Protein AF-A0A645J1H8-F1 (afdb_monomer)

Structure (mmCIF, N/CA/C/O backbone):
data_AF-A0A645J1H8-F1
#
_entry.id   AF-A0A645J1H8-F1
#
loop_
_atom_site.group_PDB
_atom_site.id
_atom_site.type_symbol
_atom_site.label_atom_id
_atom_site.label_alt_id
_atom_site.label_comp_id
_atom_site.label_asym_id
_atom_site.label_entity_id
_atom_site.label_seq_id
_atom_site.pdbx_PDB_ins_code
_atom_site.Cartn_x
_atom_site.Cartn_y
_atom_site.Cartn_z
_atom_site.occupancy
_atom_site.B_iso_or_equiv
_atom_site.auth_seq_id
_atom_site.auth_comp_id
_atom_site.auth_asym_id
_atom_site.auth_atom_id
_atom_site.pdbx_PDB_model_num
ATOM 1 N N . MET A 1 1 ? -10.685 -3.107 -0.248 1.00 90.62 1 MET A N 1
ATOM 2 C CA . MET A 1 1 ? -9.682 -3.296 -1.320 1.00 90.62 1 MET A CA 1
ATOM 3 C C . MET A 1 1 ? -8.788 -2.069 -1.349 1.00 90.62 1 MET A C 1
ATOM 5 O O . MET A 1 1 ? -9.304 -0.986 -1.102 1.00 90.62 1 MET A O 1
ATOM 9 N N . LEU A 1 2 ? -7.490 -2.232 -1.597 1.00 95.25 2 LEU A N 1
ATOM 10 C CA . LEU A 1 2 ? -6.519 -1.134 -1.691 1.00 95.25 2 LEU A CA 1
ATOM 11 C C . LEU A 1 2 ? -5.961 -1.040 -3.114 1.00 95.25 2 LEU A C 1
ATOM 13 O O . LEU A 1 2 ? -5.794 -2.070 -3.764 1.00 95.25 2 LEU A O 1
ATOM 17 N N . LEU A 1 3 ? -5.661 0.173 -3.578 1.00 95.19 3 LEU A N 1
ATOM 18 C CA . LEU A 1 3 ? -5.028 0.428 -4.872 1.00 95.19 3 LEU A CA 1
ATOM 19 C C . LEU A 1 3 ? -3.661 1.073 -4.626 1.00 95.19 3 LEU A C 1
ATOM 21 O O . LEU A 1 3 ? -3.573 2.038 -3.869 1.00 95.19 3 LEU A O 1
ATOM 25 N N . THR A 1 4 ? -2.610 0.536 -5.237 1.00 94.44 4 THR A N 1
ATOM 26 C CA . THR A 1 4 ? -1.226 0.997 -5.029 1.00 94.44 4 THR A CA 1
ATOM 27 C C . THR A 1 4 ? -0.520 1.172 -6.357 1.00 94.44 4 THR A C 1
ATOM 29 O O . THR A 1 4 ? -0.735 0.363 -7.249 1.00 94.44 4 THR A O 1
ATOM 32 N N . SER A 1 5 ? 0.359 2.157 -6.487 1.00 94.38 5 SER A N 1
ATOM 33 C CA . SER A 1 5 ? 1.175 2.352 -7.688 1.00 94.38 5 SER A CA 1
ATOM 34 C C . SER A 1 5 ? 2.526 1.650 -7.556 1.00 94.38 5 SER A C 1
ATOM 36 O O . SER A 1 5 ? 3.244 1.856 -6.573 1.00 94.38 5 SER A O 1
ATOM 38 N N . TYR A 1 6 ? 2.899 0.857 -8.559 1.00 89.38 6 TYR A N 1
ATOM 39 C CA . TYR A 1 6 ? 4.218 0.237 -8.659 1.00 89.38 6 TYR A CA 1
ATOM 40 C C . TYR A 1 6 ? 5.323 1.299 -8.655 1.00 89.38 6 TYR A C 1
ATOM 42 O O . TYR A 1 6 ? 5.249 2.277 -9.392 1.00 89.38 6 TYR A O 1
ATOM 50 N N . GLY A 1 7 ? 6.342 1.114 -7.812 1.00 90.12 7 GLY A N 1
ATOM 51 C CA . GLY A 1 7 ? 7.509 2.001 -7.726 1.00 90.12 7 GLY A CA 1
ATOM 52 C C . GLY A 1 7 ? 7.260 3.385 -7.110 1.00 90.12 7 GLY A C 1
ATOM 53 O O . GLY A 1 7 ? 8.226 4.060 -6.780 1.00 90.12 7 GLY A O 1
ATOM 54 N N . GLU A 1 8 ? 6.003 3.797 -6.922 1.00 93.62 8 GLU A N 1
ATOM 55 C CA . GLU A 1 8 ? 5.642 5.104 -6.348 1.00 93.62 8 GLU A CA 1
ATOM 56 C C . GLU A 1 8 ? 5.117 4.986 -4.911 1.00 93.62 8 GLU A C 1
ATOM 58 O O . GLU A 1 8 ? 5.403 5.834 -4.071 1.00 93.62 8 GLU A O 1
ATOM 63 N N . THR A 1 9 ? 4.299 3.969 -4.611 1.00 94.44 9 THR A N 1
ATOM 64 C CA . THR A 1 9 ? 3.677 3.855 -3.286 1.00 94.44 9 THR A CA 1
ATOM 65 C C . THR A 1 9 ? 4.661 3.292 -2.267 1.00 94.44 9 THR A C 1
ATOM 67 O O . THR A 1 9 ? 5.067 2.132 -2.350 1.00 94.44 9 THR A O 1
ATOM 70 N N . GLU A 1 10 ? 4.984 4.096 -1.256 1.00 95.69 10 GLU A N 1
ATOM 71 C CA . GLU A 1 10 ? 5.796 3.663 -0.125 1.00 95.69 10 GLU A CA 1
ATOM 72 C C . GLU A 1 10 ? 5.072 2.611 0.724 1.00 95.69 10 GLU A C 1
ATOM 74 O O . GLU A 1 10 ? 3.875 2.698 1.018 1.00 95.69 10 GLU A O 1
ATOM 79 N N . LYS A 1 11 ? 5.828 1.606 1.172 1.00 93.94 11 LYS A N 1
ATOM 80 C CA . LYS A 1 11 ? 5.301 0.515 1.998 1.00 93.94 11 LYS A CA 1
ATOM 81 C C . LYS A 1 11 ? 4.706 1.022 3.314 1.00 93.94 11 LYS A C 1
ATOM 83 O O . LYS A 1 11 ? 3.691 0.493 3.761 1.00 93.94 11 LYS A O 1
ATOM 88 N N . GLU A 1 12 ? 5.337 2.011 3.939 1.00 96.88 12 GLU A N 1
ATOM 89 C CA . GLU A 1 12 ? 4.908 2.553 5.233 1.00 96.88 12 GLU A CA 1
ATOM 90 C C . GLU A 1 12 ? 3.556 3.260 5.118 1.00 96.88 12 GLU A C 1
ATOM 92 O O . GLU A 1 12 ? 2.641 2.945 5.879 1.00 96.88 12 GLU A O 1
ATOM 97 N N . ALA A 1 13 ? 3.378 4.084 4.081 1.00 95.81 13 ALA A N 1
ATOM 98 C CA . ALA A 1 13 ? 2.099 4.719 3.772 1.00 95.81 13 ALA A CA 1
ATOM 99 C C . ALA A 1 13 ? 0.977 3.685 3.544 1.00 95.81 13 ALA A C 1
ATOM 101 O O . ALA A 1 13 ? -0.140 3.836 4.049 1.00 95.81 13 ALA A O 1
ATOM 102 N N . LEU A 1 14 ? 1.269 2.581 2.843 1.00 95.94 14 LEU A N 1
ATOM 103 C CA . LEU A 1 14 ? 0.301 1.496 2.651 1.00 95.94 14 LEU A CA 1
ATOM 104 C C . LEU A 1 14 ? -0.067 0.797 3.972 1.00 95.94 14 LEU A C 1
ATOM 106 O O . LEU A 1 14 ? -1.231 0.450 4.198 1.00 95.94 14 LEU A O 1
ATOM 110 N N . MET A 1 15 ? 0.917 0.583 4.845 1.00 96.50 15 MET A N 1
ATOM 111 C CA . MET A 1 15 ? 0.715 -0.032 6.159 1.00 96.50 15 MET A CA 1
ATOM 112 C C . MET A 1 15 ? -0.124 0.852 7.082 1.00 96.50 15 MET A C 1
ATOM 114 O O . MET A 1 15 ? -0.998 0.339 7.789 1.00 96.50 15 MET A O 1
ATOM 118 N N . GLU A 1 16 ? 0.088 2.166 7.047 1.00 96.94 16 GLU A N 1
ATOM 119 C CA . GLU A 1 16 ? -0.730 3.123 7.787 1.00 96.94 16 GLU A CA 1
ATOM 120 C C . GLU A 1 16 ? -2.180 3.115 7.288 1.00 96.94 16 GLU A C 1
ATOM 122 O O . GLU A 1 16 ? -3.105 2.931 8.084 1.00 96.94 16 GLU A O 1
ATOM 127 N N . GLY A 1 17 ? -2.389 3.185 5.969 1.00 95.69 17 GLY A N 1
ATOM 128 C CA . GLY A 1 17 ? -3.723 3.091 5.371 1.00 95.69 17 GLY A CA 1
ATOM 129 C C . GLY A 1 17 ? -4.449 1.795 5.749 1.00 95.69 17 GLY A C 1
ATOM 130 O O . GLY A 1 17 ? -5.617 1.820 6.148 1.00 95.69 17 GLY A O 1
ATOM 131 N N . LYS A 1 18 ? -3.745 0.654 5.723 1.00 96.25 18 LYS A N 1
ATOM 132 C CA . LYS A 1 18 ? -4.273 -0.630 6.212 1.00 96.25 18 LYS A CA 1
ATOM 133 C C . LYS A 1 18 ? -4.685 -0.547 7.686 1.00 96.25 18 LYS A C 1
ATOM 135 O O . LYS A 1 18 ? -5.750 -1.050 8.040 1.00 96.25 18 LYS A O 1
ATOM 140 N N . SER A 1 19 ? -3.862 0.062 8.541 1.00 97.06 19 SER A N 1
ATOM 141 C CA . SER A 1 19 ? -4.140 0.210 9.977 1.00 97.06 19 SER A CA 1
ATOM 142 C C . SER A 1 19 ? -5.400 1.041 10.230 1.00 97.06 19 SER A C 1
ATOM 144 O O . SER A 1 19 ? -6.253 0.648 11.025 1.00 97.06 19 SER A O 1
ATOM 146 N N . LEU A 1 20 ? -5.576 2.146 9.502 1.00 97.25 20 LEU A N 1
ATOM 147 C CA . LEU A 1 20 ? -6.776 2.983 9.594 1.00 97.25 20 LEU A CA 1
ATOM 148 C C . LEU A 1 20 ? -8.046 2.219 9.199 1.00 97.25 20 LEU A C 1
ATOM 150 O O . LEU A 1 20 ? -9.053 2.292 9.903 1.00 97.25 20 LEU A O 1
ATOM 154 N N . LEU A 1 21 ? -7.989 1.427 8.129 1.00 96.25 21 LEU A N 1
ATOM 155 C CA . LEU A 1 21 ? -9.116 0.591 7.706 1.00 96.25 21 LEU A CA 1
ATOM 156 C C . LEU A 1 21 ? -9.396 -0.562 8.680 1.00 96.25 21 LEU A C 1
ATOM 158 O O . LEU A 1 21 ? -10.554 -0.921 8.896 1.00 96.25 21 LEU A O 1
ATOM 162 N N . ALA A 1 22 ? -8.359 -1.115 9.310 1.00 95.25 22 ALA A N 1
ATOM 163 C CA . ALA A 1 22 ? -8.518 -2.136 10.340 1.00 95.25 22 ALA A CA 1
ATOM 164 C C . ALA A 1 22 ? -9.236 -1.587 11.588 1.00 95.25 22 ALA A C 1
ATOM 166 O O . ALA A 1 22 ? -10.051 -2.295 12.177 1.00 95.25 22 ALA A O 1
ATOM 167 N N . LYS A 1 23 ? -9.006 -0.316 11.958 1.00 97.62 23 LYS A N 1
ATOM 168 C CA . LYS A 1 23 ? -9.680 0.331 13.104 1.00 97.62 23 LYS A CA 1
ATOM 169 C C . LYS A 1 23 ? -11.196 0.427 12.940 1.00 97.62 23 LYS A C 1
ATOM 171 O O . LYS A 1 23 ? -11.911 0.388 13.934 1.00 97.62 23 LYS A O 1
ATOM 176 N N . VAL A 1 24 ? -11.686 0.527 11.706 1.00 96.75 24 VAL A N 1
ATOM 177 C CA . VAL A 1 24 ? -13.129 0.543 11.404 1.00 96.75 24 VAL A CA 1
ATOM 178 C C . VAL A 1 24 ? -13.675 -0.849 11.073 1.00 96.75 24 VAL A C 1
ATOM 180 O O . VAL A 1 24 ? -14.756 -0.968 10.503 1.00 96.75 24 VAL A O 1
ATOM 183 N N . ASN A 1 25 ? -12.924 -1.904 11.412 1.00 95.06 25 ASN A N 1
ATOM 184 C CA . ASN A 1 25 ? -13.260 -3.299 11.136 1.00 95.06 25 ASN A CA 1
ATOM 185 C C . ASN A 1 25 ? -13.597 -3.551 9.653 1.00 95.06 25 ASN A C 1
ATOM 187 O O . ASN A 1 25 ? -14.511 -4.305 9.314 1.00 95.06 25 ASN A O 1
ATOM 191 N N . SER A 1 26 ? -12.883 -2.871 8.749 1.00 95.81 26 SER A N 1
ATOM 192 C CA . SER A 1 26 ? -13.084 -3.046 7.314 1.00 95.81 26 SER A CA 1
ATOM 193 C C . SER A 1 26 ? -12.602 -4.428 6.874 1.00 95.81 26 SER A C 1
ATOM 195 O O . SER A 1 26 ? -11.493 -4.849 7.209 1.00 95.81 26 SER A O 1
ATOM 197 N N . ASN A 1 27 ? -13.402 -5.115 6.059 1.00 96.00 27 ASN A N 1
ATOM 198 C CA . ASN A 1 27 ? -12.989 -6.360 5.423 1.00 96.00 27 ASN A CA 1
ATOM 199 C C . ASN A 1 27 ? -12.090 -6.067 4.205 1.00 96.00 27 ASN A C 1
ATOM 201 O O . ASN A 1 27 ? -12.564 -5.780 3.099 1.00 96.00 27 ASN A O 1
ATOM 205 N N . ILE A 1 28 ? -10.771 -6.103 4.402 1.00 95.75 28 ILE A N 1
ATOM 206 C CA . ILE A 1 28 ? -9.798 -5.830 3.339 1.00 95.75 28 ILE A CA 1
ATOM 207 C C . ILE A 1 28 ? -9.652 -7.068 2.447 1.00 95.75 28 ILE A C 1
ATOM 209 O O . ILE A 1 28 ? -8.864 -7.961 2.729 1.00 95.75 28 ILE A O 1
ATOM 213 N N . LEU A 1 29 ? -10.381 -7.076 1.330 1.00 96.00 29 LEU A N 1
ATOM 214 C CA . LEU A 1 29 ? -10.386 -8.189 0.366 1.00 96.00 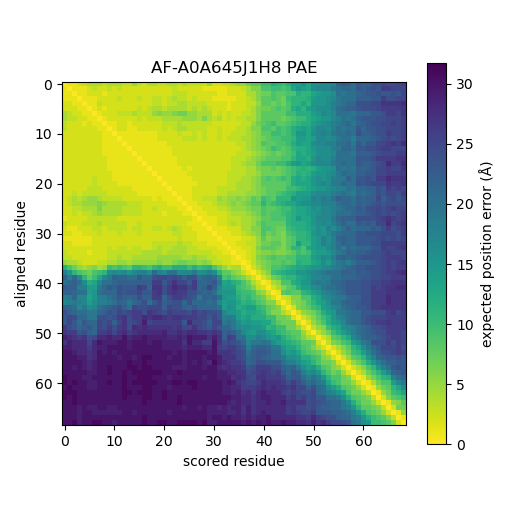29 LEU A CA 1
ATOM 215 C C . LEU A 1 29 ? -9.026 -8.471 -0.301 1.00 96.00 29 LEU A C 1
ATOM 217 O O . LEU A 1 29 ? -8.781 -9.581 -0.754 1.00 96.00 29 LEU A O 1
ATOM 221 N N . GLY A 1 30 ? -8.159 -7.463 -0.409 1.00 94.25 30 GLY A N 1
ATOM 222 C CA . GLY A 1 30 ? -6.889 -7.562 -1.126 1.00 94.25 30 GLY A CA 1
ATOM 223 C C . GLY A 1 30 ? -6.368 -6.211 -1.612 1.00 94.25 30 GLY A C 1
ATOM 224 O O . GLY A 1 30 ? -6.928 -5.155 -1.280 1.00 94.25 30 GLY A O 1
ATOM 225 N N . VAL A 1 31 ? -5.297 -6.266 -2.405 1.00 94.75 31 VAL A N 1
ATOM 226 C CA . VAL A 1 31 ? -4.583 -5.111 -2.967 1.00 94.75 31 VAL A CA 1
ATOM 227 C C . VAL A 1 31 ? -4.442 -5.282 -4.477 1.00 94.75 31 VAL A C 1
ATOM 229 O O . 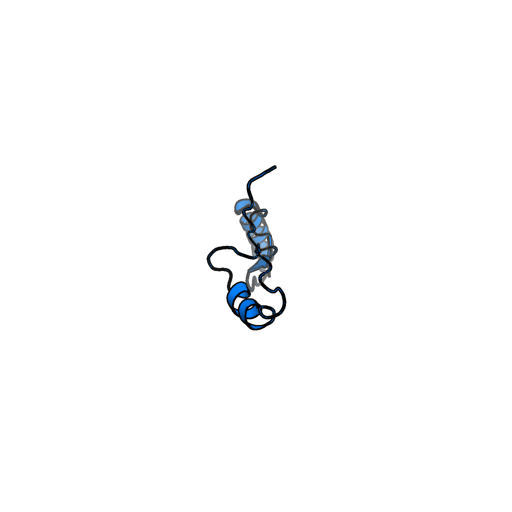VAL A 1 31 ? -4.125 -6.373 -4.945 1.00 94.75 31 VAL A O 1
ATOM 232 N N . VAL A 1 32 ? -4.648 -4.202 -5.223 1.00 94.31 32 VAL A N 1
ATOM 233 C CA . VAL A 1 32 ? -4.382 -4.121 -6.659 1.00 94.31 32 VAL A CA 1
ATOM 234 C C . VAL A 1 32 ? -3.155 -3.239 -6.874 1.00 94.31 32 VAL A C 1
ATOM 236 O O . VAL A 1 32 ? -3.158 -2.058 -6.521 1.00 94.31 32 VAL A O 1
ATOM 239 N N . LEU A 1 33 ? -2.108 -3.825 -7.458 1.00 92.81 33 LEU A N 1
ATOM 240 C CA . LEU A 1 33 ? -0.891 -3.122 -7.851 1.00 92.81 33 LEU A CA 1
ATOM 241 C C . LEU A 1 33 ? -1.055 -2.576 -9.275 1.00 92.81 33 LEU A C 1
ATOM 243 O O . LEU A 1 33 ? -1.111 -3.330 -10.240 1.00 92.81 33 LEU A O 1
ATOM 247 N N . ASN A 1 34 ? -1.177 -1.259 -9.379 1.00 90.44 34 ASN A N 1
ATOM 248 C CA . ASN A 1 34 ? -1.406 -0.486 -10.591 1.00 90.44 34 ASN A CA 1
ATOM 249 C C . ASN A 1 34 ? -0.100 0.130 -11.129 1.00 90.44 34 ASN A C 1
ATOM 251 O O . ASN A 1 34 ? 0.906 0.177 -10.420 1.00 90.44 34 ASN A O 1
ATOM 255 N N . LYS A 1 35 ? -0.132 0.646 -12.365 1.00 90.19 35 LYS A N 1
ATOM 256 C CA . LYS A 1 35 ? 0.998 1.296 -13.057 1.00 90.19 35 LYS A CA 1
ATOM 257 C C . LYS A 1 35 ? 2.250 0.419 -13.173 1.00 90.19 35 LYS A C 1
ATOM 259 O O . LYS A 1 35 ? 3.374 0.910 -13.119 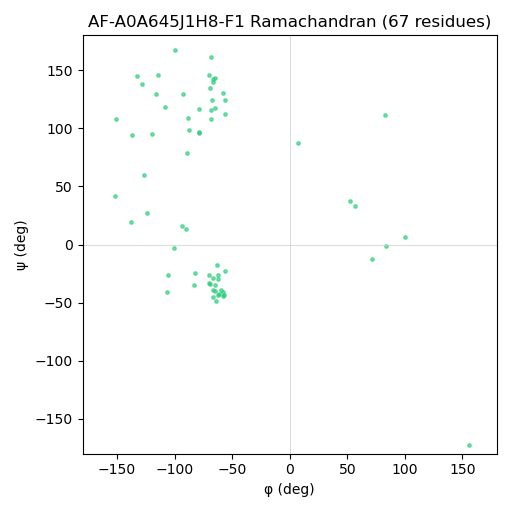1.00 90.19 35 LYS A O 1
ATOM 264 N N . ILE A 1 36 ? 2.066 -0.890 -13.302 1.00 85.62 36 ILE A N 1
ATOM 265 C CA . ILE A 1 36 ? 3.190 -1.796 -13.532 1.00 85.62 36 ILE A CA 1
ATOM 266 C C . ILE A 1 36 ? 3.744 -1.496 -14.937 1.00 85.62 36 ILE A C 1
ATOM 268 O O . ILE A 1 36 ? 2.964 -1.535 -15.890 1.00 85.62 36 ILE A O 1
ATOM 272 N N . PRO A 1 37 ? 5.043 -1.181 -15.088 1.00 82.06 37 PRO A N 1
ATOM 273 C CA . PRO A 1 37 ? 5.628 -0.889 -16.389 1.00 82.06 37 PRO A CA 1
ATOM 274 C C . PRO A 1 37 ? 5.599 -2.121 -17.300 1.00 82.06 37 PRO A C 1
ATOM 276 O O . PRO A 1 37 ? 5.811 -3.259 -16.864 1.00 82.06 37 PRO A O 1
ATOM 279 N N . GLU A 1 38 ? 5.366 -1.884 -18.586 1.00 74.50 38 GLU A N 1
ATOM 280 C CA . GLU A 1 38 ? 5.458 -2.909 -19.623 1.00 74.50 38 GLU A CA 1
ATOM 281 C C . GLU 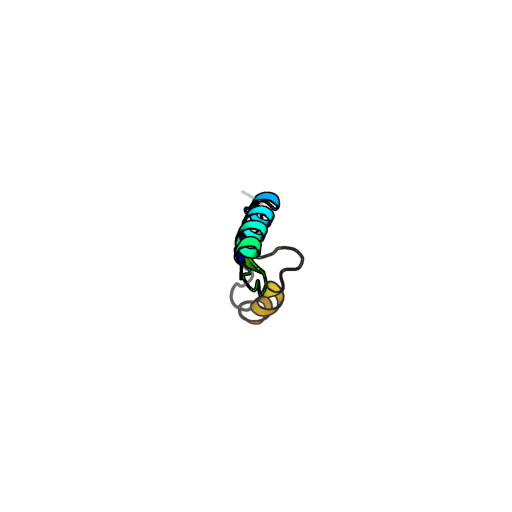A 1 38 ? 6.929 -3.311 -19.842 1.00 74.50 38 GLU A C 1
ATOM 283 O O . GLU A 1 38 ? 7.842 -2.505 -19.679 1.00 74.50 38 GLU A O 1
ATOM 288 N N . GLY A 1 39 ? 7.187 -4.586 -20.151 1.00 67.00 39 GLY A N 1
ATOM 289 C CA . GLY A 1 39 ? 8.552 -5.083 -20.405 1.00 67.00 39 GLY A CA 1
ATOM 290 C C . GLY A 1 39 ? 9.387 -5.473 -19.173 1.00 67.00 39 GLY A C 1
ATOM 291 O O . GLY A 1 39 ? 10.504 -5.963 -19.328 1.00 67.00 39 GLY A O 1
ATOM 292 N N . GLY A 1 40 ? 8.870 -5.332 -17.947 1.00 60.50 40 GLY A N 1
ATOM 293 C CA . GLY A 1 40 ? 9.554 -5.822 -16.742 1.00 60.50 40 GLY A CA 1
ATOM 294 C C . GLY A 1 40 ? 9.663 -7.357 -16.688 1.00 60.50 40 GLY A C 1
ATOM 295 O O . GLY A 1 40 ? 8.719 -8.068 -17.052 1.00 60.50 40 GLY A O 1
ATOM 296 N N . LYS A 1 41 ? 10.795 -7.889 -16.191 1.00 53.97 41 LYS A N 1
ATOM 297 C CA . LYS A 1 41 ? 10.970 -9.334 -15.934 1.00 53.97 41 LYS A CA 1
ATOM 298 C C . LYS A 1 41 ? 9.856 -9.825 -14.995 1.00 53.97 41 LYS A C 1
ATOM 300 O O . LYS A 1 41 ? 9.827 -9.444 -13.831 1.00 53.97 41 LYS A O 1
ATOM 305 N N . GLY A 1 42 ? 8.955 -10.668 -15.506 1.00 56.59 42 GLY A N 1
ATOM 306 C CA . GLY A 1 42 ? 7.848 -11.259 -14.740 1.00 56.59 42 GLY A CA 1
ATOM 307 C C . GLY A 1 42 ? 6.473 -10.606 -14.928 1.00 56.59 42 GLY A C 1
ATOM 308 O O . GLY A 1 42 ? 5.533 -10.996 -14.239 1.00 56.59 42 GLY A O 1
ATOM 309 N N . SER A 1 43 ? 6.312 -9.649 -15.850 1.00 52.84 43 SER A N 1
ATOM 310 C CA . SER A 1 43 ? 4.985 -9.101 -16.160 1.00 52.84 43 SER A CA 1
ATOM 311 C C . SER A 1 43 ? 4.114 -10.153 -16.863 1.00 52.84 43 SER A C 1
ATOM 313 O O . SER A 1 43 ? 4.332 -10.479 -18.030 1.00 52.84 43 SER A O 1
ATOM 315 N N . TYR A 1 44 ? 3.108 -10.678 -16.153 1.00 52.75 44 TYR A N 1
ATOM 316 C CA . TYR A 1 44 ? 2.116 -11.647 -16.658 1.00 52.75 44 TYR A CA 1
ATOM 317 C C . TYR A 1 44 ? 1.369 -11.134 -17.908 1.00 52.75 44 TYR A C 1
ATOM 319 O O . TYR A 1 44 ? 0.881 -11.913 -18.722 1.00 52.75 44 TYR A O 1
ATOM 327 N N . TYR A 1 45 ? 1.328 -9.811 -18.091 1.00 49.03 45 TYR A N 1
ATOM 328 C CA . TYR A 1 45 ? 0.718 -9.142 -19.242 1.00 49.03 45 TYR A CA 1
ATOM 329 C C . TYR A 1 45 ? 1.493 -9.338 -20.551 1.00 49.03 45 TYR A C 1
ATOM 331 O O . TYR A 1 45 ? 0.904 -9.304 -21.631 1.00 49.03 45 TYR A O 1
ATOM 339 N N . ASN A 1 46 ? 2.805 -9.576 -20.472 1.00 47.75 46 ASN A N 1
ATOM 340 C CA . ASN A 1 46 ? 3.660 -9.662 -21.656 1.00 47.75 46 ASN A CA 1
ATOM 341 C C . ASN A 1 46 ? 3.371 -10.934 -22.481 1.00 47.75 46 ASN A C 1
ATOM 343 O O . ASN A 1 46 ? 3.377 -10.910 -23.709 1.00 47.75 46 ASN A O 1
ATOM 347 N N . GLN A 1 47 ? 2.990 -12.033 -21.817 1.00 46.41 47 GLN A N 1
ATOM 348 C CA . GLN A 1 47 ? 2.649 -13.286 -22.502 1.00 46.41 47 GLN A CA 1
ATOM 349 C C . GLN A 1 47 ? 1.375 -13.192 -23.358 1.00 46.41 47 GLN A C 1
ATOM 351 O O . GLN A 1 47 ? 1.272 -13.884 -24.372 1.00 46.41 47 GLN A O 1
ATOM 356 N N . TYR A 1 48 ? 0.427 -12.326 -22.983 1.00 44.09 48 TYR A N 1
ATOM 357 C CA . TYR A 1 48 ? -0.852 -12.187 -23.686 1.00 44.09 48 TYR A CA 1
ATOM 358 C C . TYR A 1 48 ? -0.766 -11.266 -24.911 1.00 44.09 48 TYR A C 1
ATOM 360 O O . TYR A 1 48 ? -1.404 -11.537 -25.925 1.00 44.09 48 TYR A O 1
ATOM 368 N N . TYR A 1 49 ? 0.051 -10.210 -24.856 1.00 41.84 49 TYR A N 1
ATOM 369 C CA . TYR A 1 49 ? 0.213 -9.277 -25.980 1.00 41.84 49 TYR A CA 1
ATOM 370 C C . TYR A 1 49 ? 1.198 -9.760 -27.046 1.00 41.84 49 TYR A C 1
ATOM 372 O O . TYR A 1 49 ? 1.050 -9.401 -28.215 1.00 41.84 49 TYR A O 1
ATOM 380 N N . SER A 1 50 ? 2.146 -10.632 -26.686 1.00 46.00 50 SER A N 1
ATOM 381 C CA . SER A 1 50 ? 3.117 -11.176 -27.643 1.00 46.00 50 SER A CA 1
ATOM 382 C C . SER A 1 50 ? 2.483 -12.014 -28.766 1.00 46.00 50 SER A C 1
ATOM 384 O O . SER A 1 50 ? 3.126 -12.215 -29.790 1.00 46.00 50 SER A O 1
ATOM 386 N N . HIS A 1 51 ? 1.239 -12.484 -28.615 1.00 45.91 51 HIS A N 1
ATOM 387 C CA . HIS A 1 51 ? 0.541 -13.274 -29.640 1.00 45.91 51 HIS A CA 1
ATOM 388 C C . HIS A 1 51 ? -0.465 -12.466 -30.482 1.00 45.91 51 HIS A C 1
ATOM 390 O O . HIS A 1 51 ? -1.065 -13.025 -31.396 1.00 45.91 51 HIS A O 1
ATOM 396 N N . GLY A 1 52 ? -0.674 -11.175 -30.189 1.00 47.59 52 GLY A N 1
ATOM 397 C CA . GLY A 1 52 ? -1.729 -10.373 -30.828 1.00 47.59 52 GLY A CA 1
ATOM 398 C C . GLY A 1 52 ? -1.260 -9.350 -31.865 1.00 47.59 52 GLY A C 1
ATOM 399 O O . GLY A 1 52 ? -2.027 -9.016 -32.762 1.00 47.59 52 GLY A O 1
ATOM 400 N N . TYR A 1 53 ? -0.022 -8.853 -31.766 1.00 46.06 53 TYR A N 1
ATOM 401 C CA . TYR A 1 53 ? 0.423 -7.672 -32.529 1.00 46.06 53 TYR A CA 1
ATOM 402 C C . TYR A 1 53 ? 1.837 -7.801 -33.127 1.00 46.06 53 TYR A C 1
ATOM 404 O O . TYR A 1 53 ? 2.469 -6.806 -33.455 1.00 46.06 53 TYR A O 1
ATOM 412 N N . GLY A 1 54 ? 2.354 -9.025 -33.270 1.00 44.72 54 GLY A N 1
ATOM 413 C CA . GLY A 1 54 ? 3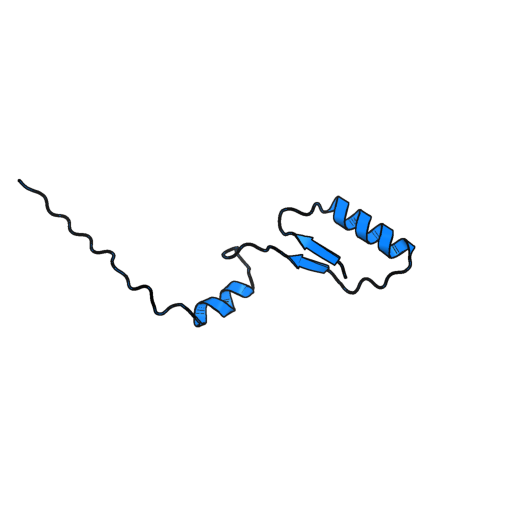.725 -9.289 -33.733 1.00 44.72 54 GLY A CA 1
ATOM 414 C C . GLY A 1 54 ? 3.923 -9.451 -35.248 1.00 44.72 54 GLY A C 1
ATOM 415 O O . GLY A 1 54 ? 4.962 -9.957 -35.641 1.00 44.72 54 GLY A O 1
ATOM 416 N N . ASN A 1 55 ? 2.957 -9.093 -36.103 1.00 43.75 55 ASN A N 1
ATOM 417 C CA . ASN A 1 55 ? 3.032 -9.357 -37.555 1.00 43.75 55 ASN A CA 1
ATOM 418 C C . ASN A 1 55 ? 2.890 -8.106 -38.435 1.00 43.75 55 ASN A C 1
ATOM 420 O O . ASN A 1 55 ? 2.398 -8.203 -39.557 1.00 43.75 55 ASN A O 1
ATOM 424 N N . GLN A 1 56 ? 3.262 -6.916 -37.952 1.00 45.03 56 GLN A N 1
ATOM 425 C CA . GLN A 1 56 ? 3.180 -5.736 -38.818 1.00 45.03 56 GLN A CA 1
ATOM 426 C C . GLN A 1 56 ? 4.176 -4.625 -38.501 1.00 45.03 56 GLN A C 1
ATOM 428 O O . GLN A 1 56 ? 3.827 -3.458 -38.563 1.00 45.03 56 GLN A O 1
ATOM 433 N N . TYR A 1 57 ? 5.420 -4.973 -38.198 1.00 42.69 57 TYR A N 1
ATOM 434 C CA . TYR A 1 57 ? 6.537 -4.069 -38.458 1.00 42.69 57 TYR A CA 1
ATOM 435 C C . TYR A 1 57 ? 7.659 -4.925 -39.036 1.00 42.69 57 TYR A C 1
ATOM 437 O O . TYR A 1 57 ? 8.352 -5.634 -38.312 1.00 42.69 57 TYR A O 1
ATOM 445 N N . GLY A 1 58 ? 7.701 -4.956 -40.369 1.00 37.94 58 GLY A N 1
ATOM 446 C CA . GLY A 1 58 ? 8.791 -5.542 -41.131 1.00 37.94 58 GLY A CA 1
ATOM 447 C C . GLY A 1 58 ? 10.058 -4.739 -40.878 1.00 37.94 58 GLY A C 1
ATOM 448 O O . GLY A 1 58 ? 10.073 -3.528 -41.066 1.00 37.94 58 GLY A O 1
ATOM 449 N N . ASP A 1 59 ? 11.037 -5.424 -40.304 1.00 50.91 59 ASP A N 1
ATOM 450 C CA . ASP A 1 59 ? 12.389 -5.582 -40.843 1.00 50.91 59 ASP A CA 1
ATOM 451 C C . ASP A 1 59 ? 12.676 -4.735 -42.103 1.00 50.91 59 ASP A C 1
ATOM 453 O O . ASP A 1 59 ? 12.496 -5.205 -43.220 1.00 50.91 59 ASP A O 1
ATOM 457 N N . ASP A 1 60 ? 13.122 -3.493 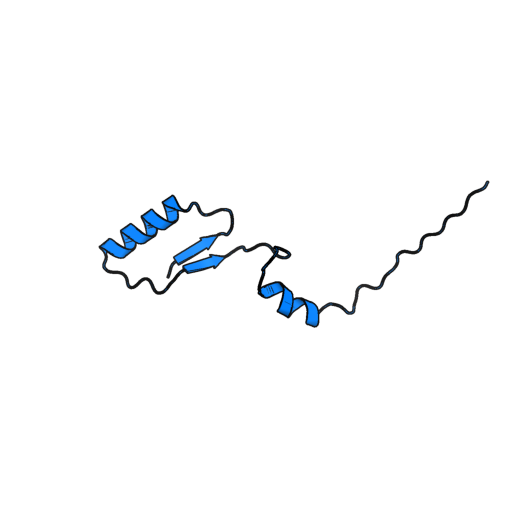-41.903 1.00 43.81 60 ASP A N 1
ATOM 458 C CA . ASP A 1 60 ? 13.840 -2.688 -42.901 1.00 43.81 60 ASP A CA 1
ATOM 459 C C . ASP A 1 60 ? 15.159 -2.212 -42.255 1.00 43.81 60 ASP A C 1
ATOM 461 O O . ASP A 1 60 ? 15.413 -1.020 -42.085 1.00 43.81 60 ASP A O 1
ATOM 465 N N . ASP A 1 61 ? 15.996 -3.170 -41.845 1.00 45.56 61 ASP A N 1
ATOM 466 C CA . ASP A 1 61 ? 17.439 -2.964 -41.673 1.00 45.56 61 ASP A CA 1
ATOM 467 C C . ASP A 1 61 ? 18.123 -3.275 -43.021 1.00 45.56 61 ASP A C 1
ATOM 469 O O . ASP A 1 61 ? 18.684 -4.352 -43.229 1.00 45.56 61 ASP A O 1
ATOM 473 N N . GLU A 1 62 ? 18.077 -2.335 -43.973 1.00 43.28 62 GLU A N 1
ATOM 474 C CA . GLU A 1 62 ? 19.008 -2.349 -45.109 1.00 43.28 62 GLU A CA 1
ATOM 475 C C . GLU A 1 62 ? 20.290 -1.599 -44.733 1.00 43.28 62 GLU A C 1
ATOM 477 O O . GLU A 1 62 ? 20.397 -0.373 -44.806 1.00 43.28 62 GLU A O 1
ATOM 482 N N . ALA A 1 63 ? 21.297 -2.379 -44.348 1.00 45.78 63 ALA A N 1
ATOM 483 C CA . ALA A 1 63 ? 22.687 -1.974 -44.434 1.00 45.78 63 ALA A CA 1
ATOM 484 C C . ALA A 1 63 ? 23.098 -1.886 -45.914 1.00 45.78 63 ALA A C 1
ATOM 486 O O . ALA A 1 63 ? 23.177 -2.902 -46.604 1.00 45.78 63 ALA A O 1
ATOM 487 N N . THR A 1 64 ? 23.436 -0.688 -46.388 1.00 41.44 64 THR A N 1
ATOM 488 C CA . THR A 1 64 ? 24.294 -0.529 -47.568 1.00 41.44 64 THR A CA 1
ATOM 489 C C . THR A 1 64 ? 25.545 0.243 -47.187 1.00 41.44 64 THR A C 1
ATOM 491 O O . THR A 1 64 ? 25.564 1.475 -47.189 1.00 41.44 64 THR A O 1
ATOM 494 N N . ASP A 1 65 ? 26.594 -0.517 -46.887 1.00 46.44 65 ASP A N 1
ATOM 495 C CA . ASP A 1 65 ? 27.977 -0.105 -47.096 1.00 46.44 65 ASP A CA 1
ATOM 496 C C . ASP A 1 65 ? 28.155 0.262 -48.571 1.00 46.44 65 ASP A C 1
ATOM 498 O O . ASP A 1 65 ? 27.889 -0.579 -49.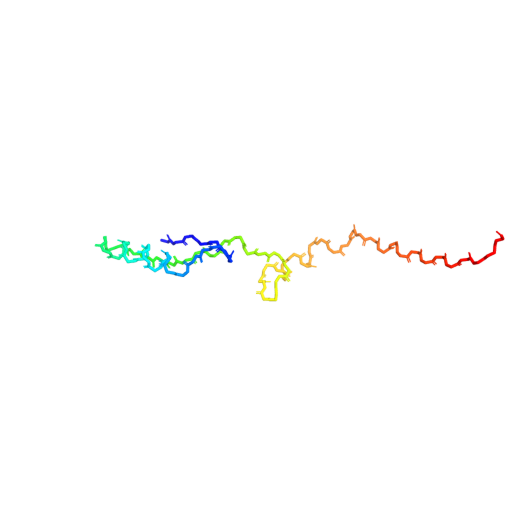423 1.00 46.44 65 ASP A O 1
ATOM 502 N N . ASN A 1 66 ? 28.630 1.471 -48.880 1.00 54.91 66 ASN A N 1
ATOM 503 C CA . ASN A 1 66 ? 29.357 1.755 -50.121 1.00 54.91 66 ASN A CA 1
ATOM 504 C C . ASN A 1 66 ? 30.340 2.913 -49.890 1.00 54.91 66 ASN A C 1
ATOM 506 O O . ASN A 1 66 ? 29.941 4.070 -49.751 1.00 54.91 66 ASN A O 1
ATOM 510 N N . GLU A 1 67 ? 31.631 2.583 -49.858 1.00 45.75 67 GLU A N 1
ATOM 511 C CA . GLU A 1 67 ? 32.725 3.536 -50.033 1.00 45.75 67 GLU A CA 1
ATOM 512 C C . GLU A 1 67 ? 32.782 4.098 -51.472 1.00 45.75 67 GLU A C 1
ATOM 514 O O . GLU A 1 67 ? 32.311 3.460 -52.412 1.00 45.75 67 GLU A O 1
ATOM 519 N N . ALA A 1 68 ? 33.481 5.236 -51.611 1.00 39.25 68 ALA A N 1
ATOM 520 C CA . ALA A 1 68 ? 33.945 5.921 -52.832 1.00 39.25 68 ALA A CA 1
ATOM 521 C C . ALA A 1 68 ? 32.931 6.828 -53.569 1.00 39.25 68 ALA A C 1
ATOM 523 O O . ALA A 1 68 ? 31.999 6.357 -54.216 1.00 39.25 68 ALA A O 1
ATOM 524 N N . ILE A 1 69 ? 33.152 8.154 -53.552 1.00 40.91 69 ILE A N 1
ATOM 525 C CA . ILE A 1 69 ? 34.051 8.940 -54.436 1.00 40.91 69 ILE A CA 1
ATOM 526 C C . ILE A 1 69 ? 34.388 10.268 -53.743 1.00 40.91 69 ILE A C 1
ATOM 528 O O . ILE A 1 69 ? 33.460 10.882 -53.171 1.00 40.91 69 ILE A O 1
#

Foldseek 3Di:
DEEEEPPPDDP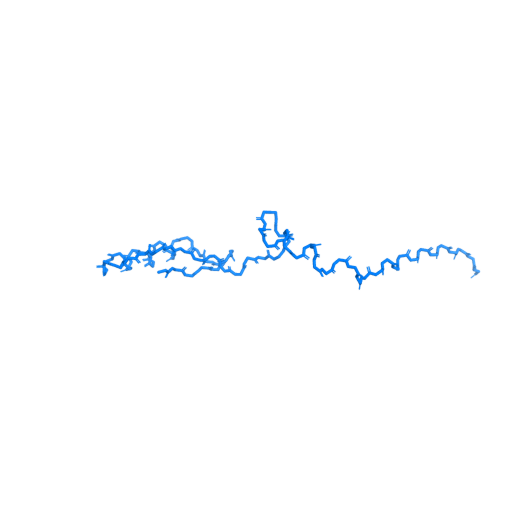VNVVVVVVVCVVVVHDDPDYDYPNDDPPDDPPPVPVVVVPPPPPPDDDPPDDDDDDDD

Mean predicted aligned error: 14.48 Å

Sequence (69 aa):
MLLTSYGETEKEALMEGKSLLAKVNSNILGVVLNKIPEGGKGSYYNQYYSHGYGNQYGDDDEATDNEAI

InterPro domains:
  IPR027417 P-loop containing nucleoside triphosphate hydrolase [G3DSA:3.40.50.300] (1-57)

Organism: NCBI:txid1076179

Nearest PDB structures (foldseek):
  4maa-assembly1_A  TM=5.350E-01  e=2.892E+00  Pseudomonas protegens Pf-5
  7e6u-assembly1_C  TM=6.012E-01  e=7.135E+00  Homo sapiens
  6mml-assembly1_C  TM=5.043E-01  e=7.135E+00  Rattus norvegicus
  6whv-assembly1_B  TM=4.744E-01  e=6.209E+00  Rattus norvegicus

Solvent-accessible surface area (backbone atoms only — not comparable to full-atom values): 4783 Å² total; per-residue (Å²): 98,45,80,42,44,53,99,70,60,52,68,65,63,53,51,51,53,50,51,58,41,50,75,72,71,50,80,70,81,47,75,46,80,37,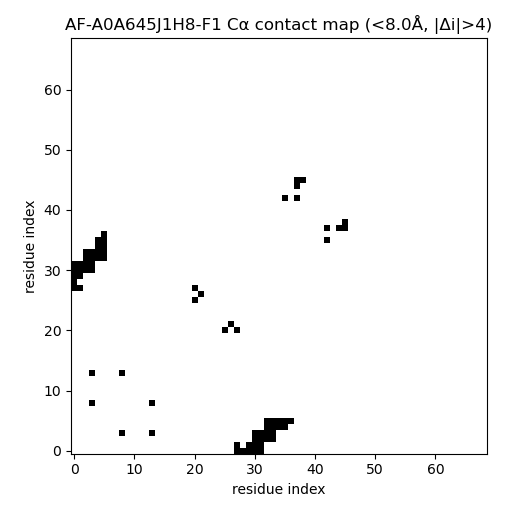76,68,68,85,90,47,95,82,49,78,67,55,72,65,53,65,78,74,70,79,85,79,78,81,88,80,84,79,84,75,90,78,84,90,135

Radius of gyration: 23.09 Å; Cα contacts (8 Å, |Δi|>4): 37; chains: 1; bounding box: 47×22×68 Å

pLDDT: mean 72.89, std 23.6, range [37.94, 97.62]

Secondary structure (DSSP, 8-state):
-EEEETTTS-HHHHHHHHHHHHHTT-----EEEE-PPTT-TT-TTHHHHTTTS-SS-------------